Protein AF-A0A8S1NX49-F1 (afdb_monomer_lite)

pLDDT: mean 76.73, std 17.91, range [25.3, 92.69]

Foldseek 3Di:
DDDDDDDPDADDDPNDGDPDHPDDDDPDPDCVRVVLLQVVQVVQVHNVSPPADDVQVVVCVVPVDHDDDQDPPDPCNVVVVVVVVVVVDFDKDAAADDDVCLVVLVHDHRFIKGFDDWDWDDDPPAHIWIWTDIGGSDPDPDDDTDDTPRPPDDDDD

Structure (mmCIF, N/CA/C/O backbone):
data_AF-A0A8S1NX49-F1
#
_entry.id   AF-A0A8S1NX49-F1
#
loop_
_atom_site.group_PDB
_atom_site.id
_atom_site.type_symbol
_atom_site.label_atom_id
_atom_site.label_alt_id
_atom_site.label_comp_id
_atom_site.label_asym_id
_atom_site.label_entity_id
_atom_site.label_seq_id
_atom_site.pdbx_PDB_ins_code
_atom_site.Cartn_x
_atom_site.Cartn_y
_atom_site.Cartn_z
_atom_site.occupancy
_atom_site.B_iso_or_equiv
_atom_site.auth_seq_id
_atom_site.auth_comp_id
_atom_site.auth_asym_id
_atom_site.auth_atom_id
_atom_site.pdbx_PDB_model_num
ATOM 1 N N . MET A 1 1 ? -10.066 3.669 -21.664 1.00 47.31 1 MET A N 1
ATOM 2 C CA . MET A 1 1 ? -9.039 2.713 -21.195 1.00 47.31 1 MET A CA 1
ATOM 3 C C . MET A 1 1 ? -7.932 2.677 -22.242 1.00 47.31 1 MET A C 1
ATOM 5 O O . MET A 1 1 ? -8.257 2.500 -23.410 1.00 47.31 1 MET A O 1
ATOM 9 N N . LYS A 1 2 ? -6.674 2.962 -21.882 1.00 59.50 2 LYS A N 1
ATOM 10 C CA . LYS A 1 2 ? -5.535 2.839 -22.810 1.00 59.50 2 LYS A CA 1
ATOM 11 C C . LYS A 1 2 ? -4.983 1.416 -22.705 1.00 59.50 2 LYS A C 1
ATOM 13 O O . LYS A 1 2 ? -4.790 0.938 -21.594 1.00 59.50 2 LYS A O 1
ATOM 18 N N . ASN A 1 3 ? -4.731 0.765 -23.838 1.00 62.28 3 ASN A N 1
ATOM 19 C CA . ASN A 1 3 ? -4.137 -0.571 -23.877 1.00 62.28 3 ASN A CA 1
ATOM 20 C C . ASN A 1 3 ? -2.621 -0.447 -24.063 1.00 62.28 3 ASN A C 1
ATOM 22 O O . ASN A 1 3 ? -2.170 0.241 -24.979 1.00 62.28 3 ASN A O 1
ATOM 26 N N . TYR A 1 4 ? -1.842 -1.120 -23.216 1.00 61.94 4 TYR A N 1
ATOM 27 C CA . TYR A 1 4 ? -0.383 -1.143 -23.299 1.00 61.94 4 TYR A CA 1
ATOM 28 C C . TYR A 1 4 ? 0.092 -2.546 -23.667 1.00 61.94 4 TYR A C 1
ATOM 30 O O . TYR A 1 4 ? -0.246 -3.516 -22.997 1.00 61.94 4 TYR A O 1
ATOM 38 N N . VAL A 1 5 ? 0.903 -2.646 -24.722 1.00 68.25 5 VAL A N 1
ATOM 39 C CA . VAL A 1 5 ? 1.603 -3.886 -25.078 1.00 68.25 5 VAL A CA 1
ATOM 40 C C . VAL A 1 5 ? 2.969 -3.885 -24.394 1.00 68.25 5 VAL A C 1
ATOM 42 O O . VAL A 1 5 ? 3.731 -2.909 -24.489 1.00 68.25 5 VAL A O 1
ATOM 45 N N . LEU A 1 6 ? 3.266 -4.969 -23.682 1.00 60.22 6 LEU A N 1
ATOM 46 C CA . LEU A 1 6 ? 4.554 -5.235 -23.052 1.00 60.22 6 LEU A CA 1
ATOM 47 C C . LEU A 1 6 ? 5.211 -6.427 -23.745 1.00 60.22 6 LEU A C 1
ATOM 49 O O . LEU A 1 6 ? 4.538 -7.370 -24.140 1.00 60.22 6 LEU A O 1
ATOM 53 N N . LEU A 1 7 ? 6.530 -6.352 -23.906 1.00 58.19 7 LEU A N 1
ATOM 54 C CA . LEU A 1 7 ? 7.352 -7.481 -24.327 1.00 58.19 7 LEU A CA 1
ATOM 55 C C . LEU A 1 7 ? 7.956 -8.119 -23.075 1.00 58.19 7 LEU A C 1
ATOM 57 O O . LEU A 1 7 ? 8.471 -7.394 -22.217 1.00 58.19 7 LEU A O 1
ATOM 61 N N . ASP A 1 8 ? 7.971 -9.447 -22.998 1.00 62.72 8 ASP A N 1
ATOM 62 C CA . ASP A 1 8 ? 8.391 -10.222 -21.816 1.00 62.72 8 ASP A CA 1
ATOM 63 C C . ASP A 1 8 ? 9.917 -10.313 -21.643 1.00 62.72 8 ASP A C 1
ATOM 65 O O . ASP A 1 8 ? 10.435 -11.252 -21.046 1.00 62.72 8 ASP A O 1
ATOM 69 N N . TYR A 1 9 ? 10.668 -9.330 -22.155 1.00 58.56 9 TYR A N 1
ATOM 70 C CA . TYR A 1 9 ? 12.118 -9.296 -21.982 1.00 58.56 9 TYR A CA 1
ATOM 71 C C . TYR A 1 9 ? 12.493 -9.399 -20.499 1.00 58.56 9 TYR A C 1
ATOM 73 O O . TYR A 1 9 ? 12.080 -8.559 -19.686 1.00 58.56 9 TYR A O 1
ATOM 81 N N . VAL A 1 10 ? 13.277 -10.440 -20.212 1.00 59.72 10 VAL A N 1
ATOM 82 C CA . VAL A 1 10 ? 13.897 -10.772 -18.928 1.00 59.72 10 VAL A CA 1
ATOM 83 C C . VAL A 1 10 ? 14.827 -9.632 -18.513 1.00 59.72 10 VAL A C 1
ATOM 85 O O . VAL A 1 10 ? 15.567 -9.086 -19.334 1.00 59.72 10 VAL A O 1
ATOM 88 N N . GLN A 1 11 ? 14.758 -9.243 -17.241 1.00 67.06 11 GLN A N 1
ATOM 89 C CA . GLN A 1 11 ? 15.558 -8.152 -16.685 1.00 67.06 11 GLN A CA 1
ATOM 90 C C . GLN A 1 11 ? 17.052 -8.527 -16.708 1.00 67.06 11 GLN A C 1
ATOM 92 O O . GLN A 1 11 ? 17.424 -9.653 -16.374 1.00 67.06 11 GLN A O 1
ATOM 97 N N . MET A 1 12 ? 17.914 -7.584 -17.103 1.00 58.09 12 MET A N 1
ATOM 98 C CA . MET A 1 12 ? 19.370 -7.753 -17.077 1.00 58.09 12 MET A CA 1
ATOM 99 C C . MET A 1 12 ? 19.985 -6.906 -15.967 1.00 58.09 12 MET A C 1
ATOM 101 O O . MET A 1 12 ? 19.698 -5.716 -15.862 1.00 58.09 12 MET A O 1
ATOM 105 N N . VAL A 1 13 ? 20.878 -7.503 -15.178 1.00 65.56 13 VAL A N 1
ATOM 106 C CA . VAL A 1 13 ? 21.679 -6.800 -14.162 1.00 65.56 13 VAL A CA 1
ATOM 107 C C . VAL A 1 13 ? 23.139 -6.935 -14.551 1.00 65.56 13 VAL A C 1
ATOM 109 O O . VAL A 1 13 ? 23.622 -8.048 -14.760 1.00 65.56 13 VAL A O 1
ATOM 112 N N . ASN A 1 14 ? 23.845 -5.808 -14.687 1.00 69.88 14 ASN A N 1
ATOM 113 C CA . ASN A 1 14 ? 25.255 -5.769 -15.097 1.00 69.88 14 ASN A CA 1
ATOM 114 C C . ASN A 1 14 ? 25.542 -6.580 -16.380 1.00 69.88 14 ASN A C 1
ATOM 116 O O . ASN A 1 14 ? 26.537 -7.297 -16.467 1.00 69.88 14 ASN A O 1
ATOM 120 N N . GLY A 1 15 ? 24.632 -6.508 -17.360 1.00 67.12 15 GLY A N 1
ATOM 121 C CA . GLY A 1 15 ? 24.757 -7.213 -18.641 1.00 67.12 15 GLY A CA 1
ATOM 122 C C . GLY A 1 15 ? 24.540 -8.730 -18.576 1.00 67.12 15 GLY A C 1
ATOM 123 O O . GLY A 1 15 ? 24.844 -9.420 -19.545 1.00 67.12 15 GLY A O 1
ATOM 124 N N . LYS A 1 16 ? 24.029 -9.264 -17.458 1.00 66.69 16 LYS A N 1
ATOM 125 C CA . LYS A 1 16 ? 23.715 -10.689 -17.292 1.00 66.69 16 LYS A CA 1
ATOM 126 C C . LYS A 1 16 ? 22.217 -10.903 -17.122 1.00 66.69 16 LYS A C 1
ATOM 128 O O . LYS A 1 16 ? 21.582 -10.216 -16.315 1.00 66.69 16 LYS A O 1
ATOM 133 N N . PHE A 1 17 ? 21.686 -11.895 -17.835 1.00 66.75 17 PHE A N 1
ATOM 134 C CA . PHE A 1 17 ? 20.348 -12.422 -17.583 1.00 66.75 17 PHE A CA 1
ATOM 135 C C . PHE A 1 17 ? 20.246 -12.921 -16.146 1.00 66.75 17 PHE A C 1
ATOM 137 O O . PHE A 1 17 ? 21.194 -13.501 -15.615 1.00 66.75 17 PHE A O 1
ATOM 144 N N . GLN A 1 18 ? 19.106 -12.646 -15.526 1.00 71.38 18 GLN A N 1
ATOM 145 C CA . GLN A 1 18 ? 18.800 -13.122 -14.189 1.00 71.38 18 GLN A CA 1
ATOM 146 C C . GLN A 1 18 ? 17.785 -14.254 -14.283 1.00 71.38 18 GLN A C 1
ATOM 148 O O . GLN A 1 18 ? 16.768 -14.117 -14.961 1.00 71.38 18 GLN A O 1
ATOM 153 N N . ASP A 1 19 ? 18.050 -15.344 -13.565 1.00 70.44 19 ASP A N 1
ATOM 154 C CA . ASP A 1 19 ? 17.117 -16.471 -13.455 1.00 70.44 19 ASP A CA 1
ATOM 155 C C . ASP A 1 19 ? 15.884 -16.110 -12.606 1.00 70.44 19 ASP A C 1
ATOM 157 O O . ASP A 1 19 ? 14.853 -16.772 -12.684 1.00 70.44 19 ASP A O 1
ATOM 161 N N . ASN A 1 20 ? 15.979 -15.039 -11.808 1.00 74.56 20 ASN A N 1
ATOM 162 C CA . ASN A 1 20 ? 14.903 -14.516 -10.973 1.00 74.56 20 ASN A CA 1
ATOM 163 C C . ASN A 1 20 ? 14.620 -13.039 -11.296 1.00 74.56 20 ASN A C 1
ATOM 165 O O . ASN A 1 20 ? 15.554 -12.306 -11.635 1.00 74.56 20 ASN A O 1
ATOM 169 N N . PRO A 1 21 ? 13.366 -12.569 -11.140 1.00 79.44 21 PRO A N 1
ATOM 170 C CA . PRO A 1 21 ? 13.055 -11.145 -11.215 1.00 79.44 21 PRO A CA 1
ATOM 171 C C . PRO A 1 21 ? 13.892 -10.342 -10.211 1.00 79.44 21 PRO A C 1
ATOM 173 O O . PRO A 1 21 ? 14.071 -10.761 -9.068 1.00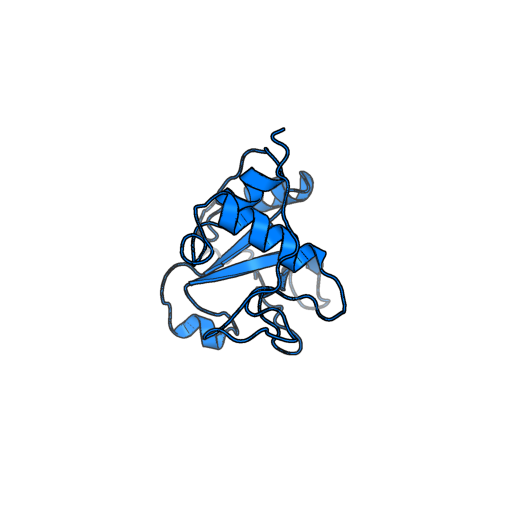 79.44 21 PRO A O 1
ATOM 176 N N . VAL A 1 22 ? 14.395 -9.188 -10.647 1.00 82.88 22 VAL A N 1
ATOM 177 C CA . VAL A 1 22 ? 15.246 -8.293 -9.845 1.00 82.88 22 VAL A CA 1
ATOM 178 C C . VAL A 1 22 ? 14.403 -7.412 -8.925 1.00 82.88 22 VAL A C 1
ATOM 180 O O . VAL A 1 22 ? 14.843 -7.056 -7.835 1.00 82.88 22 VAL A O 1
ATOM 183 N N . PHE A 1 23 ? 13.196 -7.067 -9.376 1.00 85.88 23 PHE A N 1
ATOM 184 C CA . PHE A 1 23 ? 12.233 -6.232 -8.661 1.00 85.88 23 PHE A CA 1
ATOM 185 C C . PHE A 1 23 ? 11.122 -7.087 -8.027 1.00 85.88 23 PHE A C 1
ATOM 187 O O . PHE A 1 23 ? 11.409 -8.104 -7.391 1.00 85.88 23 PHE A O 1
ATOM 194 N N . SER A 1 24 ? 9.853 -6.692 -8.167 1.00 85.06 24 SER A N 1
ATOM 195 C CA . SER A 1 24 ? 8.733 -7.431 -7.595 1.00 85.06 24 SER A CA 1
ATOM 196 C C . SER A 1 24 ? 8.683 -8.862 -8.129 1.00 85.06 24 SER A C 1
ATOM 198 O O . SER A 1 24 ? 8.847 -9.115 -9.321 1.00 85.06 24 SER A O 1
ATOM 200 N N . LYS A 1 25 ? 8.409 -9.813 -7.235 1.00 83.38 25 LYS A N 1
ATOM 201 C CA . LYS A 1 25 ? 8.238 -11.236 -7.547 1.00 83.38 25 LYS A CA 1
ATOM 202 C C . LYS A 1 25 ? 7.068 -11.800 -6.752 1.00 83.38 25 LYS A C 1
ATOM 204 O O . LYS A 1 25 ? 6.745 -11.299 -5.674 1.00 83.38 25 LYS A O 1
ATOM 209 N N . ASN A 1 26 ? 6.454 -12.858 -7.269 1.00 81.56 26 ASN A N 1
ATOM 210 C CA . ASN A 1 26 ? 5.550 -13.670 -6.466 1.00 81.56 26 ASN A CA 1
ATOM 211 C C . ASN A 1 26 ? 6.323 -14.805 -5.766 1.00 81.56 26 ASN A C 1
ATOM 213 O O . ASN A 1 26 ? 7.451 -15.122 -6.137 1.00 81.56 26 ASN A O 1
ATOM 217 N N . ALA A 1 27 ? 5.697 -15.442 -4.775 1.00 79.81 27 ALA A N 1
ATOM 218 C CA . ALA A 1 27 ? 6.231 -16.618 -4.090 1.00 79.81 27 ALA A CA 1
ATOM 219 C C . ALA A 1 27 ? 6.308 -17.870 -4.993 1.00 79.81 27 ALA A C 1
ATOM 221 O O . ALA A 1 27 ? 6.977 -18.839 -4.645 1.00 79.81 27 ALA A O 1
ATOM 222 N N . GLY A 1 28 ? 5.612 -17.868 -6.135 1.00 78.50 28 GLY A N 1
ATOM 223 C CA . GLY A 1 28 ? 5.598 -18.956 -7.114 1.00 78.50 28 GLY A CA 1
ATOM 224 C C . GLY A 1 28 ? 5.990 -18.504 -8.522 1.00 78.50 28 GLY A C 1
ATOM 225 O O . GLY A 1 28 ? 6.383 -17.359 -8.741 1.00 78.50 28 GLY A O 1
ATOM 226 N N . LEU A 1 29 ? 5.834 -19.409 -9.493 1.00 79.50 29 LEU A N 1
ATOM 227 C CA . LEU A 1 29 ? 6.134 -19.180 -10.914 1.00 79.50 29 LEU A CA 1
ATOM 228 C C . LEU A 1 29 ? 5.018 -18.391 -11.620 1.00 79.50 29 LEU A C 1
ATOM 230 O O . LEU A 1 29 ? 4.454 -18.830 -12.619 1.00 79.50 29 LEU A O 1
ATOM 234 N N . GLU A 1 30 ? 4.679 -17.223 -11.080 1.00 82.81 30 GLU A N 1
ATOM 235 C CA . GLU A 1 30 ? 3.665 -16.331 -11.636 1.00 82.81 30 GLU A CA 1
ATOM 236 C C . GLU A 1 30 ? 4.298 -15.017 -12.102 1.00 82.81 30 GLU A C 1
ATOM 238 O O . GLU A 1 30 ? 4.931 -14.304 -11.325 1.00 82.81 30 GLU A O 1
ATOM 243 N N . LEU A 1 31 ? 4.090 -14.671 -13.375 1.00 84.44 31 LEU A N 1
ATOM 244 C CA . LEU A 1 31 ? 4.706 -13.492 -13.997 1.00 84.44 31 LEU A CA 1
ATOM 245 C C . LEU A 1 31 ? 3.867 -12.215 -13.877 1.00 84.44 31 LEU A C 1
ATOM 247 O O . LEU A 1 31 ? 4.380 -11.126 -14.124 1.00 84.44 31 LEU A O 1
ATOM 251 N N . TRP A 1 32 ? 2.589 -12.311 -13.503 1.00 86.12 32 TRP A N 1
ATOM 252 C CA . TRP A 1 32 ? 1.669 -11.171 -13.570 1.00 86.12 32 TRP A CA 1
ATOM 253 C C . TRP A 1 32 ? 2.114 -9.993 -12.690 1.00 86.12 32 TRP A C 1
ATOM 255 O O . TRP A 1 32 ? 1.984 -8.849 -13.115 1.00 86.12 32 TRP A O 1
ATOM 265 N N . VAL A 1 33 ? 2.707 -10.251 -11.517 1.00 87.81 33 VAL A N 1
ATOM 266 C CA . VAL A 1 33 ? 3.236 -9.195 -10.632 1.00 87.81 33 VAL A CA 1
ATOM 267 C C . VAL A 1 33 ? 4.373 -8.433 -11.318 1.00 87.81 33 VAL A C 1
ATOM 269 O O . VAL A 1 33 ? 4.371 -7.205 -11.342 1.00 87.81 33 VAL A O 1
ATOM 272 N N . VAL A 1 34 ? 5.307 -9.169 -11.929 1.00 87.88 34 VAL A N 1
ATOM 273 C CA . VAL A 1 34 ? 6.457 -8.610 -12.657 1.00 87.88 34 VAL A CA 1
ATOM 274 C C . VAL A 1 34 ? 5.976 -7.763 -13.835 1.00 87.88 34 VAL A C 1
ATOM 276 O O . VAL A 1 34 ? 6.478 -6.665 -14.075 1.00 87.88 34 VAL A O 1
ATOM 279 N N . LEU A 1 35 ? 4.981 -8.264 -14.573 1.00 88.56 35 LEU A N 1
ATOM 280 C CA . LEU A 1 35 ? 4.414 -7.579 -15.731 1.00 88.56 35 LEU A CA 1
ATOM 281 C C . LEU A 1 35 ? 3.645 -6.313 -15.335 1.00 88.56 35 LEU A C 1
ATOM 283 O O . LEU A 1 35 ? 3.768 -5.302 -16.025 1.00 88.56 35 LEU A O 1
ATOM 287 N N . LEU A 1 36 ? 2.903 -6.330 -14.223 1.00 89.31 36 LEU A N 1
ATOM 288 C CA . LEU A 1 36 ? 2.215 -5.143 -13.707 1.00 89.31 36 LEU A CA 1
ATOM 289 C C . LEU A 1 36 ? 3.200 -4.059 -13.266 1.00 89.31 36 LEU A C 1
ATOM 291 O O . LEU A 1 36 ? 3.040 -2.901 -13.646 1.00 89.31 36 LEU A O 1
ATOM 295 N N . GLU A 1 37 ? 4.245 -4.420 -12.523 1.00 89.50 37 GLU A N 1
ATOM 296 C CA . GLU A 1 37 ? 5.281 -3.462 -12.126 1.00 89.50 37 GLU A CA 1
ATOM 297 C C . GLU A 1 37 ? 6.017 -2.896 -13.351 1.00 89.50 37 GLU A C 1
ATOM 299 O O . GLU A 1 37 ? 6.256 -1.693 -13.434 1.00 89.50 37 GLU A O 1
ATOM 304 N N . LYS A 1 38 ? 6.291 -3.728 -14.365 1.00 88.38 38 LYS A N 1
ATOM 305 C CA . LYS A 1 38 ? 6.862 -3.274 -15.642 1.00 88.38 38 LYS A CA 1
ATOM 306 C C . LYS A 1 38 ? 5.939 -2.305 -16.382 1.00 88.38 38 LYS A C 1
ATOM 308 O O . LYS A 1 38 ? 6.419 -1.345 -16.986 1.00 88.38 38 LYS A O 1
ATOM 313 N N . ALA A 1 39 ? 4.626 -2.542 -16.352 1.00 89.94 39 ALA A N 1
ATOM 314 C CA . ALA A 1 39 ? 3.641 -1.613 -16.899 1.00 89.94 39 ALA A CA 1
ATOM 315 C C . ALA A 1 39 ? 3.710 -0.264 -16.175 1.00 89.94 39 ALA A C 1
ATOM 317 O O . ALA A 1 39 ? 3.749 0.777 -16.830 1.00 89.94 39 ALA A O 1
ATOM 318 N N . GLN A 1 40 ? 3.784 -0.296 -14.841 1.00 90.19 40 GLN A N 1
ATOM 319 C CA . GLN A 1 40 ? 3.892 0.898 -14.010 1.00 90.19 40 GLN A CA 1
ATOM 320 C C . GLN A 1 40 ? 5.177 1.675 -14.314 1.00 90.19 40 GLN A C 1
ATOM 322 O O . GLN A 1 40 ? 5.095 2.869 -14.584 1.00 90.19 40 GLN A O 1
ATOM 327 N N . ALA A 1 41 ? 6.331 1.007 -14.371 1.00 90.81 41 ALA A N 1
ATOM 328 C CA . ALA A 1 41 ? 7.599 1.617 -14.774 1.00 90.81 41 ALA A CA 1
ATOM 329 C C . ALA A 1 41 ? 7.496 2.262 -16.164 1.0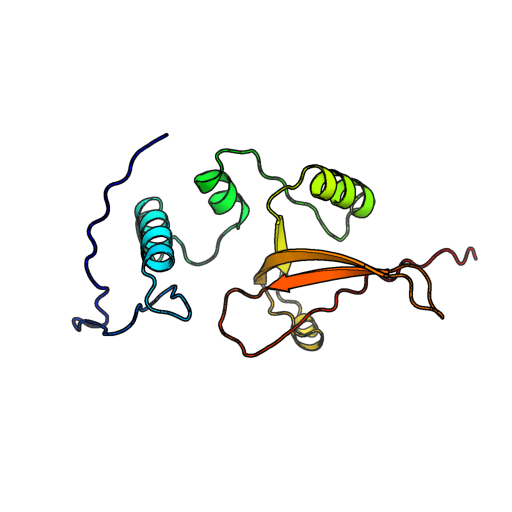0 90.81 41 ALA A C 1
ATOM 331 O O . ALA A 1 41 ? 7.825 3.425 -16.345 1.00 90.81 41 ALA A O 1
ATOM 332 N N . LYS A 1 42 ? 6.938 1.550 -17.151 1.00 90.62 42 LYS A N 1
ATOM 333 C CA . LYS A 1 42 ? 6.770 2.077 -18.515 1.00 90.62 42 LYS A CA 1
ATOM 334 C C . LYS A 1 42 ? 5.864 3.313 -18.579 1.00 90.62 42 LYS A C 1
ATOM 336 O O . LYS A 1 42 ? 6.089 4.185 -19.415 1.00 90.62 42 LYS A O 1
ATOM 341 N N . MET A 1 43 ? 4.822 3.384 -17.748 1.00 90.12 43 MET A N 1
ATOM 342 C CA . MET A 1 43 ? 3.952 4.566 -17.666 1.00 90.12 43 MET A CA 1
ATOM 343 C C . MET A 1 43 ? 4.641 5.757 -16.993 1.00 90.12 43 MET A C 1
ATOM 345 O O . MET A 1 43 ? 4.278 6.894 -17.283 1.00 90.12 43 MET A O 1
ATOM 349 N N . ASN A 1 44 ? 5.638 5.493 -16.149 1.00 89.62 44 ASN A N 1
ATOM 350 C CA . ASN A 1 44 ? 6.415 6.483 -15.412 1.00 89.62 44 ASN A CA 1
ATOM 351 C C . ASN A 1 44 ? 7.869 6.514 -15.904 1.00 89.62 44 ASN A C 1
ATOM 353 O O . ASN A 1 44 ? 8.767 6.610 -15.094 1.00 89.62 44 ASN A O 1
ATOM 357 N N . ILE A 1 45 ? 8.102 6.435 -17.221 1.00 89.50 45 ILE A N 1
ATOM 358 C CA . ILE A 1 45 ? 9.433 6.459 -17.863 1.00 89.50 45 ILE A CA 1
ATOM 359 C C . ILE A 1 45 ? 10.224 5.157 -17.660 1.00 89.50 45 ILE A C 1
ATOM 361 O O . ILE A 1 45 ? 10.418 4.424 -18.636 1.00 89.50 45 ILE A O 1
ATOM 365 N N . ASP A 1 46 ? 10.663 4.845 -16.440 1.00 89.19 46 ASP A N 1
ATOM 366 C CA . ASP A 1 46 ? 11.413 3.626 -16.133 1.00 89.19 46 ASP A CA 1
ATOM 367 C C . ASP A 1 46 ? 11.249 3.137 -14.675 1.00 89.19 46 ASP A C 1
ATOM 369 O O . ASP A 1 46 ? 10.382 3.583 -13.926 1.00 89.19 46 ASP A O 1
ATOM 373 N N . TYR A 1 47 ? 12.039 2.129 -14.283 1.00 89.56 47 TYR A N 1
ATOM 374 C CA . TYR A 1 47 ? 11.989 1.543 -12.938 1.00 89.56 47 TYR A CA 1
ATOM 375 C C . TYR A 1 47 ? 12.524 2.472 -11.836 1.00 89.56 47 TYR A C 1
ATOM 377 O O . TYR A 1 47 ? 12.185 2.278 -10.672 1.00 89.56 47 TYR A O 1
ATOM 385 N N . THR A 1 48 ? 13.369 3.449 -12.168 1.00 91.00 48 THR A N 1
ATOM 386 C CA . THR A 1 48 ? 13.933 4.404 -11.202 1.00 91.00 48 THR A CA 1
ATOM 387 C C . THR A 1 48 ? 12.919 5.470 -10.799 1.00 91.00 48 THR A C 1
ATOM 389 O O . THR A 1 48 ? 12.892 5.879 -9.641 1.00 91.00 48 THR A O 1
ATOM 392 N N . ASP A 1 49 ? 12.018 5.825 -11.710 1.00 90.38 49 ASP A N 1
ATOM 393 C CA . ASP A 1 49 ? 10.961 6.817 -11.493 1.00 90.38 49 ASP A CA 1
ATOM 394 C C . ASP A 1 49 ? 9.736 6.267 -10.736 1.00 90.38 49 ASP A C 1
ATOM 396 O O . ASP A 1 49 ? 8.863 7.028 -10.323 1.00 90.38 49 ASP A O 1
ATOM 400 N N . ILE A 1 50 ? 9.678 4.953 -10.488 1.00 90.31 50 ILE A N 1
ATOM 401 C CA . ILE A 1 50 ? 8.684 4.331 -9.590 1.00 90.31 50 ILE A CA 1
ATOM 402 C C . ILE A 1 50 ? 9.256 4.012 -8.200 1.00 90.31 50 ILE A C 1
ATOM 404 O O . ILE A 1 50 ? 8.627 3.303 -7.411 1.00 90.31 50 ILE A O 1
ATOM 408 N N . VAL A 1 51 ? 10.459 4.508 -7.889 1.00 89.00 51 VAL A N 1
ATOM 409 C CA . VAL A 1 51 ? 11.064 4.366 -6.560 1.00 89.00 51 VAL A CA 1
ATOM 410 C C . VAL A 1 51 ? 10.453 5.388 -5.605 1.00 89.00 51 VAL A C 1
ATOM 412 O O . VAL A 1 51 ? 10.662 6.594 -5.720 1.00 89.00 51 VAL A O 1
ATOM 415 N N . GLY A 1 52 ? 9.741 4.887 -4.596 1.00 82.94 52 GLY A N 1
ATOM 416 C CA . GLY A 1 52 ? 8.961 5.733 -3.695 1.00 82.94 52 GLY A CA 1
ATOM 417 C C . GLY A 1 52 ? 7.668 6.223 -4.352 1.00 82.94 52 GLY A C 1
ATOM 418 O O . GLY A 1 52 ? 7.238 5.696 -5.371 1.00 82.94 52 GLY A O 1
ATOM 419 N N . GLY A 1 53 ? 7.018 7.206 -3.730 1.00 85.69 53 GLY A N 1
ATOM 420 C CA . GLY A 1 53 ? 5.779 7.793 -4.242 1.00 85.69 53 GLY A CA 1
ATOM 421 C C . GLY A 1 53 ? 4.558 7.531 -3.368 1.00 85.69 53 GLY A C 1
ATOM 422 O O . GLY A 1 53 ? 4.659 7.047 -2.236 1.00 85.69 53 GLY A O 1
ATOM 423 N N . ASP A 1 54 ? 3.396 7.916 -3.892 1.00 86.88 54 ASP A N 1
ATOM 424 C CA . ASP A 1 54 ? 2.126 7.851 -3.181 1.00 86.88 54 ASP A CA 1
ATOM 425 C C . ASP A 1 54 ? 1.265 6.685 -3.701 1.00 86.88 54 ASP A C 1
ATOM 427 O O . ASP A 1 54 ? 0.867 6.693 -4.870 1.00 86.88 54 ASP A O 1
ATOM 431 N N . PRO A 1 55 ? 0.909 5.695 -2.856 1.00 89.56 55 PRO A N 1
ATOM 432 C CA . PRO A 1 55 ? 0.070 4.569 -3.266 1.00 89.56 55 PRO A CA 1
ATOM 433 C C . PRO A 1 55 ? -1.248 4.975 -3.938 1.00 89.56 55 PRO A C 1
ATOM 435 O O . PRO A 1 55 ? -1.778 4.218 -4.751 1.00 89.56 55 PRO A O 1
ATOM 438 N N . ARG A 1 56 ? -1.777 6.170 -3.644 1.00 90.19 56 ARG A N 1
ATOM 439 C CA . ARG A 1 56 ? -2.992 6.698 -4.277 1.00 90.19 56 ARG A CA 1
ATOM 440 C C . ARG A 1 56 ? -2.839 6.871 -5.782 1.00 90.19 56 ARG A C 1
ATOM 442 O O . ARG A 1 56 ? -3.792 6.622 -6.511 1.00 90.19 56 ARG A O 1
ATOM 449 N N . GLU A 1 57 ? -1.664 7.271 -6.257 1.00 89.94 57 GLU A N 1
ATOM 450 C CA . GLU A 1 57 ? -1.408 7.448 -7.690 1.00 89.94 57 GLU A CA 1
ATOM 451 C C . GLU A 1 57 ? -1.507 6.109 -8.420 1.00 89.94 57 GLU A C 1
ATOM 453 O O . GLU A 1 57 ? -2.163 6.004 -9.459 1.00 89.94 57 GLU A O 1
ATOM 458 N N . VAL A 1 58 ? -0.946 5.061 -7.813 1.00 90.06 58 VAL A N 1
ATOM 459 C CA . VAL A 1 58 ? -1.017 3.696 -8.335 1.00 90.06 58 VAL A CA 1
ATOM 460 C C . VAL A 1 58 ? -2.450 3.173 -8.279 1.00 90.06 58 VAL A C 1
ATOM 462 O O . VAL A 1 58 ? -2.953 2.723 -9.306 1.00 90.06 58 VAL A O 1
ATOM 465 N N . ILE A 1 59 ? -3.142 3.289 -7.137 1.00 91.25 59 ILE A N 1
ATOM 466 C CA . ILE A 1 59 ? -4.543 2.853 -6.996 1.00 91.25 59 ILE A CA 1
ATOM 467 C C . ILE A 1 59 ? -5.415 3.539 -8.049 1.00 91.25 59 ILE A C 1
ATOM 469 O O . ILE A 1 59 ? -6.117 2.858 -8.789 1.00 91.25 59 ILE A O 1
ATOM 473 N N . LYS A 1 60 ? -5.307 4.863 -8.191 1.00 90.69 60 LYS A N 1
ATOM 474 C CA . LYS A 1 60 ? -6.040 5.623 -9.206 1.00 90.69 60 LYS A CA 1
ATOM 475 C C . LYS A 1 60 ? -5.721 5.151 -10.625 1.00 90.69 60 LYS A C 1
ATOM 477 O O . LYS A 1 60 ? -6.618 5.098 -11.459 1.00 90.69 60 LYS A O 1
ATOM 482 N N . SER A 1 61 ? -4.464 4.809 -10.917 1.00 89.00 61 SER A N 1
ATOM 483 C CA . SER A 1 61 ? -4.063 4.340 -12.250 1.00 89.00 61 SER A CA 1
ATOM 484 C C . SER A 1 61 ? -4.662 2.977 -12.619 1.00 89.00 61 SER A C 1
ATOM 486 O O . SER A 1 61 ? -4.991 2.763 -13.785 1.00 89.00 61 SER A O 1
ATOM 488 N N . ILE A 1 62 ? -4.851 2.084 -11.638 1.00 87.69 62 ILE A N 1
ATOM 489 C CA . ILE A 1 62 ? -5.372 0.727 -11.864 1.00 87.69 62 ILE A CA 1
ATOM 490 C C . ILE A 1 62 ? -6.895 0.629 -11.712 1.00 87.69 62 ILE A C 1
ATOM 492 O O . ILE A 1 62 ? -7.502 -0.227 -12.349 1.00 87.69 62 ILE A O 1
ATOM 496 N N . THR A 1 63 ? -7.523 1.481 -10.893 1.00 89.56 63 THR A N 1
ATOM 497 C CA . THR A 1 63 ? -8.984 1.483 -10.701 1.00 89.56 63 THR A CA 1
ATOM 498 C C . THR A 1 63 ? -9.694 2.519 -11.567 1.00 89.56 63 THR A C 1
ATOM 500 O O . THR A 1 63 ? -10.842 2.311 -11.940 1.00 89.56 63 THR A O 1
ATOM 503 N N . GLY A 1 64 ? -9.037 3.637 -11.890 1.00 90.50 64 GLY A N 1
ATOM 504 C CA . GLY A 1 64 ? -9.669 4.811 -12.502 1.00 90.50 64 GLY A CA 1
ATOM 505 C C . GLY A 1 64 ? -10.528 5.639 -11.537 1.00 90.50 64 GLY A C 1
ATOM 506 O O . GLY A 1 64 ? -11.038 6.686 -11.932 1.00 90.50 64 GLY A O 1
ATOM 507 N N . GLU A 1 65 ? -10.661 5.203 -10.285 1.00 91.06 65 GLU A N 1
ATOM 508 C CA . GLU A 1 65 ? -11.537 5.798 -9.275 1.00 91.06 65 GLU A CA 1
ATOM 509 C C . GLU A 1 65 ? -10.832 6.914 -8.480 1.00 91.06 65 GLU A C 1
ATOM 511 O O . GLU A 1 65 ? -9.595 6.954 -8.405 1.00 91.06 65 GLU A O 1
ATOM 516 N N . PRO A 1 66 ? -11.586 7.846 -7.867 1.00 91.75 66 PRO A N 1
ATOM 517 C CA . PRO A 1 66 ? -11.019 8.839 -6.964 1.00 91.75 66 PRO A CA 1
ATOM 518 C C . PRO A 1 66 ? -10.358 8.193 -5.738 1.00 91.75 66 PRO A C 1
ATOM 520 O O . PRO A 1 66 ? -10.758 7.139 -5.250 1.00 91.75 66 PRO A O 1
ATOM 523 N N . THR A 1 67 ? -9.334 8.868 -5.221 1.00 92.69 67 THR A N 1
ATOM 524 C CA . THR A 1 67 ? -8.538 8.417 -4.074 1.00 92.69 67 THR A CA 1
ATOM 525 C C . THR A 1 67 ? -8.412 9.531 -3.046 1.00 92.69 67 THR A C 1
ATOM 527 O O . THR A 1 67 ? -8.149 10.679 -3.415 1.00 92.69 67 THR A O 1
ATOM 530 N N . TRP A 1 68 ? -8.496 9.189 -1.761 1.00 90.62 68 TRP A N 1
ATOM 531 C CA . TRP A 1 68 ? -8.427 10.136 -0.644 1.00 90.62 68 TRP A CA 1
ATOM 532 C C . TRP A 1 68 ? -7.342 9.733 0.361 1.00 90.62 68 TRP A C 1
ATOM 534 O O . TRP A 1 68 ? -6.932 8.575 0.405 1.00 90.62 68 TRP A O 1
ATOM 544 N N . ILE A 1 69 ? -6.863 10.691 1.162 1.00 90.00 69 ILE A N 1
ATOM 545 C CA . ILE A 1 69 ? -6.046 10.402 2.351 1.00 90.00 69 ILE A CA 1
ATOM 546 C C . ILE A 1 69 ? -6.940 10.509 3.571 1.00 90.00 69 ILE A C 1
ATOM 548 O O . ILE A 1 69 ? -7.645 11.502 3.742 1.00 90.00 69 ILE A O 1
ATOM 552 N N . LEU A 1 70 ? -6.818 9.523 4.450 1.00 90.00 70 LEU A N 1
ATOM 553 C CA . LEU A 1 70 ? -7.376 9.564 5.785 1.00 90.00 70 LEU A CA 1
ATOM 554 C C . LEU A 1 70 ? -6.233 9.637 6.806 1.00 90.00 70 LEU A C 1
ATOM 556 O O . LEU A 1 70 ? -5.415 8.723 6.904 1.00 90.00 70 LEU A O 1
ATOM 560 N N . PHE A 1 71 ? -6.162 10.730 7.564 1.00 88.00 71 PHE A N 1
ATOM 561 C CA . PHE A 1 71 ? -5.141 10.895 8.598 1.00 88.00 71 PHE A CA 1
ATOM 562 C C . PHE A 1 71 ? -5.603 10.267 9.912 1.00 88.00 71 PHE A C 1
ATOM 564 O O . PHE A 1 71 ? -6.627 10.667 10.461 1.00 88.00 71 PHE A O 1
ATOM 571 N N . THR A 1 72 ? -4.804 9.357 10.473 1.00 86.69 72 THR A N 1
ATOM 572 C CA . THR A 1 72 ? -5.095 8.681 11.755 1.00 86.69 72 THR A CA 1
ATOM 573 C C . THR A 1 72 ? -5.213 9.631 12.948 1.00 86.69 72 THR A C 1
ATOM 575 O O . THR A 1 72 ? -5.835 9.293 13.947 1.00 86.69 72 THR A O 1
ATOM 578 N N . LYS A 1 73 ? -4.650 10.841 12.842 1.00 85.38 73 LYS A N 1
ATOM 579 C CA . LYS A 1 73 ? -4.758 11.901 13.858 1.00 85.38 73 LYS A CA 1
ATOM 580 C C . LYS A 1 73 ? -6.003 12.785 13.706 1.00 85.38 73 LYS A C 1
ATOM 582 O O . LYS A 1 73 ? -6.185 13.693 14.511 1.00 85.38 73 LYS A O 1
ATOM 587 N N . SER A 1 74 ? -6.812 12.579 12.666 1.00 86.31 74 SER A N 1
ATOM 588 C CA . SER A 1 74 ? -8.034 13.355 12.449 1.00 86.31 74 SER A CA 1
ATOM 589 C C . SER A 1 74 ? -9.087 13.019 13.504 1.00 86.31 74 SER A C 1
ATOM 591 O O . SER A 1 74 ? -9.243 11.856 13.877 1.00 86.31 74 SER A O 1
ATOM 593 N N . VAL A 1 75 ? -9.848 14.023 13.942 1.00 88.50 75 VAL A N 1
ATOM 594 C CA . VAL A 1 75 ? -10.970 13.837 14.878 1.00 88.50 75 VAL A CA 1
ATOM 595 C C . VAL A 1 75 ? -12.061 12.942 14.283 1.00 88.50 75 VAL A C 1
ATOM 597 O O . VAL A 1 75 ? -12.609 12.093 14.982 1.00 88.50 75 VAL A O 1
ATOM 600 N N . ASP A 1 76 ? -12.278 13.045 12.972 1.00 90.56 76 ASP A N 1
ATOM 601 C CA . ASP A 1 76 ? -13.309 12.300 12.243 1.00 90.56 76 ASP A CA 1
ATOM 602 C C . ASP A 1 76 ? -12.798 10.963 11.690 1.00 90.56 76 ASP A C 1
ATOM 604 O O . ASP A 1 76 ? -13.510 10.277 10.955 1.00 90.56 76 ASP A O 1
ATOM 608 N N . PHE A 1 77 ? -11.565 10.567 12.046 1.00 88.06 77 PHE A N 1
ATOM 609 C CA . PHE A 1 77 ? -10.903 9.379 11.506 1.00 88.06 77 PHE A CA 1
ATOM 610 C C . PHE A 1 77 ? -11.798 8.142 11.562 1.00 88.06 77 PHE A C 1
ATOM 612 O O . PHE A 1 77 ? -11.970 7.453 10.565 1.00 88.06 77 PHE A O 1
ATOM 619 N N . LYS A 1 78 ? -12.388 7.872 12.730 1.00 86.62 78 LYS A N 1
ATOM 620 C CA . LYS A 1 78 ? -13.179 6.659 12.965 1.00 86.62 78 LYS A CA 1
ATOM 621 C C . LYS A 1 78 ? -14.438 6.610 12.108 1.00 86.62 78 LYS A C 1
ATOM 623 O O . LYS A 1 78 ? -14.758 5.555 11.571 1.00 86.62 78 LYS A O 1
ATOM 628 N N . GLN A 1 79 ? -15.129 7.741 11.992 1.00 90.56 79 GLN A N 1
ATOM 629 C CA . GLN A 1 79 ? -16.347 7.834 11.199 1.00 90.56 79 GLN A CA 1
ATOM 630 C C . GLN A 1 79 ? -16.022 7.621 9.718 1.00 90.56 79 GLN A C 1
ATOM 632 O O . GLN A 1 79 ? -16.558 6.703 9.104 1.00 90.56 79 GLN A O 1
ATOM 637 N N . GLN A 1 80 ? -15.068 8.388 9.184 1.00 90.25 80 GLN A N 1
ATOM 638 C CA . GLN A 1 80 ? -14.648 8.278 7.785 1.00 90.25 80 GLN A CA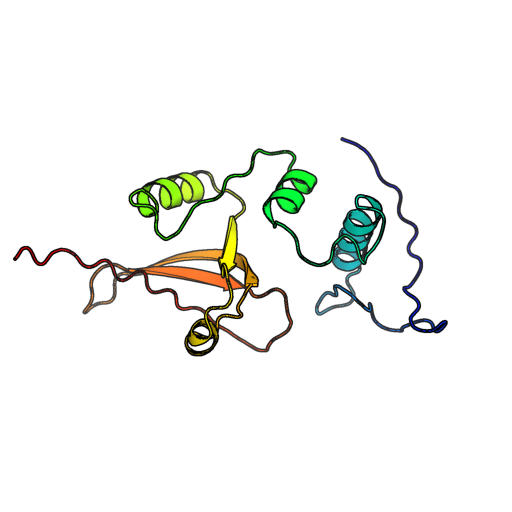 1
ATOM 639 C C . GLN A 1 80 ? -14.095 6.885 7.464 1.00 90.25 80 GLN A C 1
ATOM 641 O O . GLN A 1 80 ? -14.370 6.327 6.406 1.00 90.25 80 GLN A O 1
ATOM 646 N N . PHE A 1 81 ? -13.340 6.289 8.389 1.00 90.94 81 PHE A N 1
ATOM 647 C CA . PHE A 1 81 ? -12.828 4.933 8.228 1.00 90.94 81 PHE A CA 1
ATOM 648 C C . PHE A 1 81 ? -13.962 3.913 8.094 1.00 90.94 81 PHE A C 1
ATOM 650 O O . PHE A 1 81 ? -13.910 3.076 7.196 1.00 90.94 81 PHE A O 1
ATOM 657 N N . SER A 1 82 ? -14.996 4.001 8.937 1.00 90.56 82 SER A N 1
ATOM 658 C CA . SER A 1 82 ? -16.165 3.118 8.855 1.00 90.56 82 SER A CA 1
ATOM 659 C C . SER A 1 82 ? -16.916 3.290 7.536 1.00 90.56 82 SER A C 1
ATOM 661 O O . SER A 1 82 ? -17.214 2.299 6.877 1.00 90.56 82 SER A O 1
ATOM 663 N N . GLU A 1 83 ? -17.156 4.533 7.113 1.00 91.81 83 GLU A N 1
ATOM 664 C CA . GLU A 1 83 ? -17.824 4.835 5.841 1.00 91.81 83 GLU A CA 1
ATOM 665 C C . GLU A 1 83 ? -17.072 4.209 4.656 1.00 91.81 83 GLU A C 1
ATOM 667 O O . GLU A 1 83 ? -17.662 3.519 3.823 1.00 91.81 83 GLU A O 1
ATOM 672 N N . TYR A 1 84 ? -15.745 4.362 4.603 1.00 90.44 84 TYR A N 1
ATOM 673 C CA . TYR A 1 84 ? -14.948 3.779 3.523 1.00 90.44 84 TYR A CA 1
ATOM 674 C C . TYR A 1 84 ? -14.848 2.247 3.589 1.00 90.44 84 TYR A C 1
ATOM 676 O O . TYR A 1 84 ? -14.681 1.603 2.548 1.00 90.44 84 TYR A O 1
ATOM 684 N N . LEU A 1 85 ? -14.939 1.650 4.783 1.00 89.62 85 LEU A N 1
ATOM 685 C CA . LEU A 1 85 ? -15.024 0.195 4.931 1.00 89.62 85 LEU A CA 1
ATOM 686 C C . LEU A 1 85 ? -16.342 -0.338 4.367 1.00 89.62 85 LEU A C 1
ATOM 688 O O . LEU A 1 85 ? -16.325 -1.321 3.624 1.00 89.62 85 LEU A O 1
ATOM 692 N N . ASP A 1 86 ? -17.457 0.336 4.653 1.00 91.50 86 ASP A N 1
ATOM 693 C CA . ASP A 1 86 ? -18.781 -0.031 4.142 1.00 91.50 86 ASP A CA 1
ATOM 694 C C . ASP A 1 86 ? -18.860 0.117 2.616 1.00 91.50 86 ASP A C 1
ATOM 696 O O . ASP A 1 86 ? -19.449 -0.722 1.927 1.00 91.50 86 ASP A O 1
ATOM 700 N N . MET A 1 87 ? -18.175 1.125 2.065 1.00 89.94 87 MET A N 1
ATOM 701 C CA . MET A 1 87 ? -18.004 1.317 0.619 1.00 89.94 87 MET A CA 1
ATOM 702 C C . MET A 1 87 ? -17.089 0.276 -0.046 1.00 89.94 87 MET A C 1
ATOM 704 O O . MET A 1 87 ? -17.013 0.234 -1.274 1.00 89.94 87 MET A O 1
ATOM 708 N N . LYS A 1 88 ? -16.404 -0.576 0.731 1.00 89.75 88 LYS A N 1
ATOM 709 C CA . LYS A 1 88 ? -15.445 -1.586 0.244 1.00 89.75 88 LYS A CA 1
ATOM 710 C C . LYS A 1 88 ? -14.299 -0.981 -0.578 1.00 89.75 88 LYS A C 1
ATOM 712 O O . LYS A 1 88 ? -13.844 -1.578 -1.555 1.00 89.75 88 LYS A O 1
ATOM 717 N N . CYS A 1 89 ? -13.825 0.198 -0.178 1.00 89.12 89 CYS A N 1
ATOM 718 C CA . CYS A 1 89 ? -12.698 0.862 -0.827 1.00 89.12 89 CYS A CA 1
ATOM 719 C C . CYS A 1 89 ? -11.409 0.024 -0.729 1.00 89.12 89 CYS A C 1
ATOM 721 O O . CYS A 1 89 ? -11.143 -0.624 0.285 1.00 89.12 89 CYS A O 1
ATOM 723 N N . VAL A 1 90 ? -10.558 0.096 -1.759 1.00 91.62 90 VAL A N 1
ATOM 724 C CA . VAL A 1 90 ? -9.173 -0.394 -1.670 1.00 91.62 90 VAL A CA 1
ATOM 725 C C . VAL A 1 90 ? -8.395 0.538 -0.745 1.00 91.62 90 VAL A C 1
ATOM 727 O O . VAL A 1 90 ? -8.378 1.749 -0.958 1.00 91.62 90 VAL A O 1
ATOM 730 N N . MET A 1 91 ? -7.751 -0.018 0.282 1.00 91.44 91 MET A N 1
ATOM 731 C CA . MET A 1 91 ? -7.076 0.765 1.316 1.00 91.44 91 MET A CA 1
ATOM 732 C C . MET A 1 91 ? -5.607 0.378 1.474 1.00 91.44 91 MET A C 1
ATOM 734 O O . MET A 1 91 ? -5.240 -0.795 1.578 1.00 91.44 91 MET A O 1
ATOM 738 N N . THR A 1 92 ? -4.772 1.402 1.587 1.00 91.62 92 THR A N 1
ATOM 739 C CA . THR A 1 92 ? -3.368 1.297 1.985 1.00 91.62 92 THR A CA 1
ATOM 740 C C . THR A 1 92 ? -3.132 2.168 3.205 1.00 91.62 92 THR A C 1
ATOM 742 O O . THR A 1 92 ? -3.744 3.226 3.342 1.00 91.62 92 THR A O 1
ATOM 745 N N . SER A 1 93 ? -2.220 1.754 4.073 1.00 90.06 93 SER A N 1
ATOM 746 C CA . SER A 1 93 ? -1.748 2.554 5.200 1.00 90.06 93 SER A CA 1
ATOM 747 C C . SER A 1 93 ? -0.262 2.848 5.038 1.00 90.06 93 SER A C 1
ATOM 749 O O . SER A 1 93 ? 0.434 2.191 4.267 1.00 90.06 93 SER A O 1
ATOM 751 N N . GLY A 1 94 ? 0.245 3.847 5.750 1.00 87.31 94 GLY A N 1
ATOM 752 C CA . GLY A 1 94 ? 1.658 4.181 5.676 1.00 87.31 94 GLY A CA 1
ATOM 753 C C . GLY A 1 94 ? 2.152 4.923 6.900 1.00 87.31 94 GLY A C 1
ATOM 754 O O . GLY A 1 94 ? 1.393 5.615 7.580 1.00 87.31 94 GLY A O 1
ATOM 755 N N . THR A 1 95 ? 3.438 4.772 7.181 1.00 85.81 95 THR A N 1
ATOM 756 C CA . THR A 1 95 ? 4.129 5.542 8.212 1.00 85.81 95 THR A CA 1
ATOM 757 C C . THR A 1 95 ? 4.679 6.826 7.597 1.00 85.81 95 THR A C 1
ATOM 759 O O . THR A 1 95 ? 5.507 6.805 6.688 1.00 85.81 95 THR A O 1
ATOM 762 N N . PHE A 1 96 ? 4.228 7.976 8.100 1.00 77.81 96 PHE A N 1
ATOM 763 C CA . PHE A 1 96 ? 4.766 9.271 7.686 1.00 77.81 96 PHE A CA 1
ATOM 764 C C . PHE A 1 96 ? 5.960 9.674 8.559 1.00 77.81 96 PHE A C 1
ATOM 766 O O . PHE A 1 96 ? 5.916 9.567 9.786 1.00 77.81 96 PHE A O 1
ATOM 773 N N . GLY A 1 97 ? 7.012 10.188 7.916 1.00 76.00 97 GLY A N 1
ATOM 774 C CA . GLY A 1 97 ? 8.219 10.678 8.585 1.00 76.00 97 GLY A CA 1
ATOM 775 C C . GLY A 1 97 ? 9.174 9.574 9.054 1.00 76.00 97 GLY A C 1
ATOM 776 O O . GLY A 1 97 ? 8.941 8.389 8.839 1.00 76.00 97 GLY A O 1
ATOM 777 N N . GLN A 1 98 ? 10.289 9.983 9.664 1.00 70.88 98 GLN A N 1
ATOM 778 C CA . GLN A 1 98 ? 11.218 9.070 10.335 1.00 70.88 98 GLN A CA 1
ATOM 779 C C . GLN A 1 98 ? 10.983 9.171 11.834 1.00 70.88 98 GLN A C 1
ATOM 781 O O . GLN A 1 98 ? 11.559 10.025 12.502 1.00 70.88 98 GLN A O 1
ATOM 786 N N . ASN A 1 99 ? 10.082 8.340 12.353 1.00 75.88 99 ASN A N 1
ATOM 787 C CA . ASN A 1 99 ? 9.958 8.178 13.791 1.00 75.88 99 ASN A CA 1
ATOM 788 C C . ASN A 1 99 ? 10.710 6.899 14.185 1.00 75.88 99 ASN A C 1
ATOM 790 O O . ASN A 1 99 ? 10.227 5.812 13.867 1.00 75.88 99 ASN A O 1
ATOM 794 N N . PRO A 1 100 ? 11.859 7.001 14.877 1.00 69.38 100 PRO A N 1
ATOM 795 C CA . PRO A 1 100 ? 12.680 5.841 15.225 1.00 69.38 100 PRO A CA 1
ATOM 796 C C . PRO A 1 100 ? 11.947 4.849 16.139 1.00 69.38 100 PRO A C 1
ATOM 798 O O . PRO A 1 100 ? 12.303 3.678 16.187 1.00 69.38 100 PRO A O 1
ATOM 801 N N . ASN A 1 101 ? 10.878 5.280 16.816 1.00 77.25 101 ASN A N 1
ATOM 802 C CA . ASN A 1 101 ? 10.072 4.396 17.652 1.00 77.25 101 ASN A CA 1
ATOM 803 C C . ASN A 1 101 ? 9.156 3.464 16.844 1.00 77.25 101 ASN A C 1
ATOM 805 O O . ASN A 1 101 ? 8.581 2.556 17.431 1.00 77.25 101 ASN A O 1
ATOM 809 N N . GLN A 1 102 ? 8.985 3.663 15.530 1.00 73.06 102 GLN A N 1
ATOM 810 C CA . GLN A 1 102 ? 8.117 2.810 14.702 1.00 73.06 102 GLN A CA 1
ATOM 811 C C . GLN A 1 102 ? 8.600 1.356 14.687 1.00 73.06 102 GLN A C 1
ATOM 813 O O . GLN A 1 102 ? 7.789 0.440 14.830 1.00 73.06 102 GLN A O 1
ATOM 818 N N . SER A 1 103 ? 9.917 1.152 14.658 1.00 75.50 103 SER A N 1
ATOM 819 C CA . SER A 1 103 ? 10.526 -0.177 14.679 1.00 75.50 103 SER A CA 1
ATOM 820 C C . SER A 1 103 ? 10.233 -0.942 15.975 1.00 75.50 103 SER A C 1
ATOM 822 O O . SER A 1 103 ? 10.100 -2.162 15.940 1.00 75.50 103 SER A O 1
ATOM 824 N N . ASN A 1 104 ? 10.019 -0.247 17.101 1.00 78.69 104 ASN A N 1
ATOM 825 C CA . ASN A 1 104 ? 9.620 -0.878 18.369 1.00 78.69 104 ASN A CA 1
ATOM 826 C C . ASN A 1 104 ? 8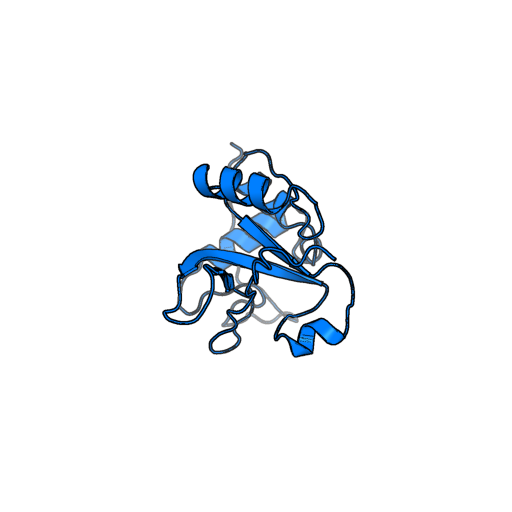.219 -1.508 18.300 1.00 78.69 104 ASN A C 1
ATOM 828 O O . ASN A 1 104 ? 7.910 -2.404 19.080 1.00 78.69 104 ASN A O 1
ATOM 832 N N . TYR A 1 105 ? 7.380 -1.054 17.366 1.00 77.06 105 TYR A N 1
ATOM 833 C CA . TYR A 1 105 ? 6.043 -1.594 17.113 1.00 77.06 105 TYR A CA 1
ATOM 834 C C . TYR A 1 105 ? 6.019 -2.577 15.930 1.00 77.06 105 TYR A C 1
ATOM 836 O O . TYR A 1 105 ? 4.945 -2.978 15.488 1.00 77.06 105 TYR A O 1
ATOM 844 N N . GLY A 1 106 ? 7.187 -2.950 15.389 1.00 77.75 106 GLY A N 1
ATOM 845 C CA . GLY A 1 106 ? 7.285 -3.775 14.183 1.00 77.75 106 GLY A CA 1
ATOM 846 C C . GLY A 1 106 ? 6.853 -3.047 12.907 1.00 77.75 106 GLY A C 1
ATOM 847 O O . GLY A 1 106 ? 6.460 -3.693 11.938 1.00 77.75 106 GLY A O 1
ATOM 848 N N . LEU A 1 107 ? 6.887 -1.709 12.913 1.00 82.56 107 LEU A N 1
ATOM 849 C CA . LEU A 1 107 ? 6.591 -0.880 11.750 1.00 82.56 107 LEU A CA 1
ATOM 850 C C . LEU A 1 107 ? 7.881 -0.287 11.180 1.00 82.56 107 LEU A C 1
ATOM 852 O O . LEU A 1 107 ? 8.675 0.331 11.883 1.00 82.56 107 LEU A O 1
ATOM 856 N N . GLU A 1 108 ? 8.042 -0.405 9.872 1.00 83.75 108 GLU A N 1
ATOM 857 C CA . GLU A 1 108 ? 9.060 0.297 9.104 1.00 83.75 108 GLU A CA 1
ATOM 858 C C . GLU A 1 108 ? 8.685 1.770 8.887 1.00 83.75 108 GLU A C 1
ATOM 860 O O . GLU A 1 108 ? 7.530 2.061 8.536 1.00 83.75 108 GLU A O 1
ATOM 865 N N . PRO A 1 109 ? 9.631 2.709 9.072 1.00 83.44 109 PRO A N 1
ATOM 866 C CA . PRO A 1 109 ? 9.434 4.124 8.790 1.00 83.44 109 PRO A CA 1
ATOM 867 C C . PRO A 1 109 ? 9.413 4.425 7.292 1.00 83.44 109 PRO A C 1
ATOM 869 O O . PRO A 1 109 ? 10.102 3.781 6.505 1.00 83.44 109 PRO A O 1
ATOM 872 N N . ARG A 1 110 ? 8.654 5.459 6.901 1.00 85.25 110 ARG A N 1
ATOM 873 C CA . ARG A 1 110 ? 8.448 5.862 5.494 1.00 85.25 110 ARG A CA 1
ATOM 874 C C . ARG A 1 110 ? 8.037 4.691 4.604 1.00 85.25 110 ARG A C 1
ATOM 876 O O . ARG A 1 110 ? 8.557 4.525 3.501 1.00 85.25 110 ARG A O 1
ATOM 883 N N . HIS A 1 111 ? 7.118 3.873 5.102 1.00 86.94 111 HIS A N 1
ATOM 884 C CA . HIS A 1 111 ? 6.765 2.631 4.446 1.00 86.94 111 HIS A CA 1
ATOM 885 C C . HIS A 1 111 ? 5.265 2.487 4.216 1.00 86.94 111 HIS A C 1
ATOM 887 O O . HIS A 1 111 ? 4.459 2.928 5.036 1.00 86.94 111 HIS A O 1
ATOM 893 N N . ALA A 1 112 ? 4.909 1.875 3.085 1.00 88.44 112 ALA A N 1
ATOM 894 C CA . ALA A 1 112 ? 3.536 1.626 2.670 1.00 88.44 112 ALA A CA 1
ATOM 895 C C . ALA A 1 112 ? 3.130 0.181 2.983 1.00 88.44 112 ALA A C 1
ATOM 897 O O . ALA A 1 112 ? 3.902 -0.756 2.802 1.00 88.44 112 ALA A O 1
ATOM 898 N N . TYR A 1 113 ? 1.888 0.004 3.415 1.00 89.44 113 TYR A N 1
ATOM 899 C CA . TYR A 1 113 ? 1.295 -1.270 3.793 1.00 89.44 113 TYR A CA 1
ATOM 900 C C . TYR A 1 113 ? -0.056 -1.423 3.102 1.00 89.44 113 TYR A C 1
ATOM 902 O O . TYR A 1 113 ? -0.791 -0.455 2.903 1.00 89.44 113 TYR A O 1
ATOM 910 N N . SER A 1 114 ? -0.420 -2.657 2.772 1.00 89.38 114 SER A N 1
ATOM 911 C CA . SER A 1 114 ? -1.777 -2.972 2.314 1.00 89.38 114 SER A CA 1
ATOM 912 C C . SER A 1 114 ? -2.671 -3.269 3.514 1.00 89.38 114 SER A C 1
ATOM 914 O O . SER A 1 114 ? -2.313 -4.121 4.330 1.00 89.38 114 SER A O 1
ATOM 916 N N . LEU A 1 115 ? -3.838 -2.629 3.614 1.00 90.19 115 LEU A N 1
ATOM 917 C CA . LEU A 1 115 ? -4.847 -3.020 4.597 1.00 90.19 115 LEU A CA 1
ATOM 918 C C . LEU A 1 115 ? -5.646 -4.197 4.032 1.00 90.19 115 LEU A C 1
ATOM 920 O O . LEU A 1 115 ? -6.368 -4.059 3.051 1.00 90.19 115 LEU A O 1
ATOM 924 N N . LEU A 1 116 ? -5.496 -5.373 4.641 1.00 88.00 116 LEU A N 1
ATOM 925 C CA . LEU A 1 116 ? -6.098 -6.609 4.142 1.00 88.00 116 LEU A CA 1
ATOM 926 C C . LEU A 1 116 ? -7.459 -6.900 4.759 1.00 88.00 116 LEU A C 1
ATOM 928 O O . LEU A 1 116 ? -8.327 -7.467 4.099 1.00 88.00 116 LEU A O 1
ATOM 932 N N . LYS A 1 117 ? -7.614 -6.631 6.059 1.00 87.44 117 LYS A N 1
ATOM 933 C CA . LYS A 1 117 ? -8.840 -6.980 6.778 1.00 87.44 117 LYS A CA 1
ATOM 934 C C . LYS A 1 117 ? -9.000 -6.183 8.061 1.00 87.44 117 LYS A C 1
ATOM 936 O O . LYS A 1 117 ? -8.015 -5.875 8.725 1.00 87.44 117 LYS A O 1
ATOM 941 N N . VAL A 1 118 ? -10.250 -5.939 8.430 1.00 88.81 118 VAL A N 1
ATOM 942 C CA . VAL A 1 118 ? -10.645 -5.342 9.705 1.00 88.81 118 VAL A CA 1
ATOM 943 C C . VAL A 1 118 ? -11.437 -6.370 10.505 1.00 88.81 118 VAL A C 1
ATOM 945 O O . VAL A 1 118 ? -12.256 -7.099 9.943 1.00 88.81 118 VAL A O 1
ATOM 948 N N . TYR A 1 119 ? -11.161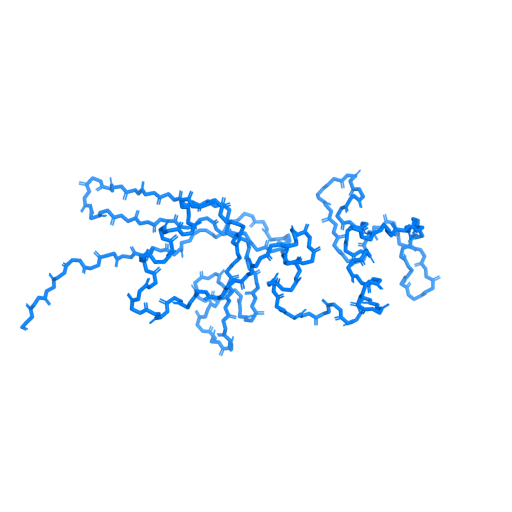 -6.458 11.802 1.00 86.69 119 TYR A N 1
ATOM 949 C CA . TYR A 1 119 ? -11.874 -7.322 12.737 1.00 86.69 119 TYR A CA 1
ATOM 950 C C . TYR A 1 119 ? -12.367 -6.496 13.917 1.00 86.69 119 TYR A C 1
ATOM 952 O O . TYR A 1 119 ? -11.569 -5.822 14.562 1.00 86.69 119 TYR A O 1
ATOM 960 N N . ASN A 1 120 ? -13.650 -6.607 14.240 1.00 85.19 120 ASN A N 1
ATOM 961 C CA . ASN A 1 120 ? -14.183 -6.115 15.505 1.00 85.19 120 ASN A CA 1
ATOM 962 C C . ASN A 1 120 ? -14.191 -7.283 16.489 1.00 85.19 120 ASN A C 1
ATOM 964 O O . ASN A 1 120 ? -14.741 -8.346 16.197 1.00 85.19 120 ASN A O 1
ATOM 968 N N . VAL A 1 121 ? -13.504 -7.111 17.613 1.00 83.62 121 VAL A N 1
ATOM 969 C CA . VAL A 1 121 ? -13.339 -8.140 18.636 1.00 83.62 121 VAL A CA 1
ATOM 970 C C . VAL A 1 121 ? -13.818 -7.578 19.963 1.00 83.62 121 VAL A C 1
ATOM 972 O O . VAL A 1 121 ? -13.443 -6.475 20.354 1.00 83.62 121 VAL A O 1
ATOM 975 N N . THR A 1 122 ? -14.606 -8.365 20.687 1.00 83.31 122 THR A N 1
ATOM 976 C CA . THR A 1 122 ? -15.053 -8.043 22.046 1.00 83.31 122 THR A CA 1
ATOM 977 C C . THR A 1 122 ? -14.484 -9.095 22.997 1.00 83.31 122 THR A C 1
ATOM 979 O O . THR A 1 122 ? -15.070 -10.168 23.145 1.00 83.31 122 THR A O 1
ATOM 982 N N . PRO A 1 123 ? -13.302 -8.864 23.597 1.00 77.25 123 PRO A N 1
ATOM 983 C CA . PRO A 1 123 ? -12.728 -9.817 24.538 1.00 77.25 123 PRO A CA 1
ATOM 984 C C . PRO A 1 123 ? -13.583 -9.910 25.808 1.00 77.25 123 PRO A C 1
ATOM 986 O O . PRO A 1 123 ? -14.109 -8.905 26.272 1.00 77.25 123 PRO A O 1
ATOM 989 N N . LEU A 1 124 ? -13.647 -11.095 26.424 1.00 72.62 124 LEU A N 1
ATOM 990 C CA . LEU A 1 124 ? -14.473 -11.379 27.614 1.00 72.62 124 LEU A CA 1
ATOM 991 C C . LEU A 1 124 ? -14.223 -10.439 28.812 1.00 72.62 124 LEU A C 1
ATOM 993 O O . LEU A 1 124 ? -15.070 -10.320 29.690 1.00 72.62 124 LEU A O 1
ATOM 997 N N . THR A 1 125 ? -13.061 -9.786 28.862 1.00 66.88 125 THR A N 1
ATOM 998 C CA . THR A 1 125 ? -12.615 -8.923 29.968 1.00 66.88 125 THR A CA 1
ATOM 999 C C . THR A 1 125 ? -12.330 -7.481 29.550 1.00 66.88 125 THR A C 1
ATOM 1001 O O . THR A 1 125 ? -11.940 -6.671 30.391 1.00 66.88 125 THR A O 1
ATOM 1004 N N . LYS A 1 126 ? -12.491 -7.135 28.267 1.00 67.50 126 LYS A N 1
ATOM 1005 C CA . LYS A 1 126 ? -12.140 -5.811 27.740 1.00 67.50 126 LYS A CA 1
ATOM 1006 C C . LYS A 1 126 ? -13.273 -5.211 26.918 1.00 67.50 126 LYS A C 1
ATOM 1008 O O . LYS A 1 126 ? -14.217 -5.878 26.512 1.00 67.50 126 LYS A O 1
ATOM 1013 N N . ARG A 1 127 ? -13.154 -3.905 26.686 1.00 74.62 127 ARG A N 1
ATOM 1014 C CA . ARG A 1 127 ? -14.019 -3.169 25.765 1.00 74.62 127 ARG A CA 1
ATOM 1015 C C . ARG A 1 127 ? -13.793 -3.645 24.333 1.00 74.62 127 ARG A C 1
ATOM 1017 O O . ARG A 1 127 ? -12.742 -4.199 24.010 1.00 74.62 127 ARG A O 1
ATOM 1024 N N . GLU A 1 128 ? -14.799 -3.415 23.500 1.00 78.31 128 GLU A N 1
ATOM 1025 C CA . GLU A 1 128 ? -14.730 -3.667 22.066 1.00 78.31 128 GLU A CA 1
ATOM 1026 C C . GLU A 1 128 ? -13.507 -2.973 21.451 1.00 78.31 128 GLU A C 1
ATOM 1028 O O . GLU A 1 128 ? -13.209 -1.812 21.745 1.00 78.31 128 GLU A O 1
ATOM 1033 N N . MET A 1 129 ? -12.783 -3.719 20.625 1.00 79.50 129 MET A N 1
ATOM 1034 C CA . MET A 1 129 ? -11.557 -3.287 19.972 1.00 79.50 129 MET A CA 1
ATOM 1035 C C . MET A 1 129 ? -11.607 -3.635 18.489 1.00 79.50 129 MET A C 1
ATOM 1037 O O . MET A 1 129 ? -11.974 -4.745 18.099 1.00 79.50 129 MET A O 1
ATOM 1041 N N . THR A 1 130 ? -11.182 -2.686 17.664 1.00 82.19 130 THR A N 1
ATOM 1042 C CA . THR A 1 130 ? -10.999 -2.892 16.228 1.00 82.19 130 THR A CA 1
ATOM 1043 C C . THR A 1 130 ? -9.539 -3.232 15.956 1.00 82.19 130 THR A C 1
ATOM 1045 O O . THR A 1 130 ? -8.631 -2.517 16.381 1.00 82.19 130 THR A O 1
ATOM 1048 N N . LEU A 1 131 ? -9.322 -4.335 15.245 1.00 84.88 131 LEU A N 1
ATOM 1049 C CA . LEU A 1 131 ? -8.021 -4.831 14.818 1.00 84.88 131 LEU A CA 1
ATOM 1050 C C . LEU A 1 131 ? -7.870 -4.708 13.305 1.00 84.88 131 LEU A C 1
ATOM 1052 O O . LEU A 1 131 ? -8.750 -5.116 12.543 1.00 84.88 131 LEU A O 1
ATOM 1056 N N . LEU A 1 132 ? -6.709 -4.218 12.876 1.00 86.69 132 LEU A N 1
ATOM 1057 C CA . LEU A 1 132 ? -6.353 -4.056 11.470 1.00 86.69 132 LEU A CA 1
ATOM 1058 C C . LEU A 1 132 ? -5.293 -5.081 11.069 1.00 86.69 132 LEU A C 1
ATOM 1060 O O . LEU A 1 132 ? -4.192 -5.100 11.615 1.00 86.69 132 LEU A O 1
ATOM 1064 N N . LYS A 1 133 ? -5.600 -5.927 10.084 1.00 87.25 133 LYS A N 1
ATOM 1065 C CA . LYS A 1 133 ? -4.614 -6.796 9.442 1.00 87.25 133 LYS A CA 1
ATOM 1066 C C . LYS A 1 133 ? -3.975 -6.052 8.284 1.00 87.25 133 LYS A C 1
ATOM 1068 O O . LYS A 1 133 ? -4.597 -5.904 7.233 1.00 87.25 133 LYS A O 1
ATOM 1073 N N . ILE A 1 134 ? -2.727 -5.647 8.470 1.00 87.25 134 ILE A N 1
ATOM 1074 C CA . ILE A 1 134 ? -1.907 -5.015 7.438 1.00 87.25 134 ILE A CA 1
ATOM 1075 C C . ILE A 1 134 ? -0.866 -5.998 6.894 1.00 87.25 134 ILE A C 1
ATOM 1077 O O . ILE A 1 134 ? -0.495 -6.965 7.561 1.00 87.25 134 ILE A O 1
ATOM 1081 N N . LYS A 1 135 ? -0.417 -5.774 5.658 1.00 84.00 135 LYS A N 1
ATOM 1082 C CA . LYS A 1 135 ? 0.659 -6.536 5.017 1.00 84.00 135 LYS A CA 1
ATOM 1083 C C . LYS A 1 135 ? 1.753 -5.594 4.545 1.00 84.00 135 LYS A C 1
ATOM 1085 O O . LYS A 1 135 ? 1.473 -4.620 3.849 1.00 84.00 135 LYS A O 1
ATOM 1090 N N . ILE A 1 136 ? 2.986 -5.941 4.897 1.00 82.19 136 ILE A N 1
ATOM 1091 C CA . ILE A 1 136 ? 4.191 -5.299 4.382 1.00 82.19 136 ILE A CA 1
ATOM 1092 C C . ILE A 1 136 ? 4.505 -5.894 2.991 1.00 82.19 136 ILE A C 1
ATOM 1094 O O . ILE A 1 136 ? 4.404 -7.115 2.837 1.00 82.19 136 ILE A O 1
ATOM 1098 N N . PRO A 1 137 ? 4.848 -5.084 1.974 1.00 72.75 137 PRO A N 1
ATOM 1099 C CA . PRO A 1 137 ? 5.183 -5.562 0.629 1.00 72.75 137 PRO A CA 1
ATOM 1100 C C . PRO A 1 137 ? 6.401 -6.499 0.518 1.00 72.75 137 PRO A C 1
ATOM 1102 O O . PRO A 1 137 ? 6.465 -7.269 -0.436 1.00 72.75 137 PRO A O 1
ATOM 1105 N N . TRP A 1 138 ? 7.346 -6.477 1.467 1.00 73.44 138 TRP A N 1
ATOM 1106 C CA . TRP A 1 138 ? 8.544 -7.335 1.438 1.00 73.44 138 TRP A CA 1
ATOM 1107 C C . TRP A 1 138 ? 8.271 -8.736 2.004 1.00 73.44 138 TRP A C 1
ATOM 1109 O O . TRP A 1 138 ? 7.480 -8.907 2.936 1.00 73.44 138 TRP A O 1
ATOM 1119 N N . GLU A 1 139 ? 8.993 -9.740 1.497 1.00 54.59 139 GLU A N 1
ATOM 1120 C CA . GLU A 1 139 ? 9.037 -11.088 2.078 1.00 54.59 139 GLU A CA 1
ATOM 1121 C C . GLU A 1 139 ? 9.798 -11.082 3.414 1.00 54.59 139 GLU A C 1
ATOM 1123 O O . GLU A 1 139 ? 10.968 -11.453 3.485 1.00 54.59 139 GLU A O 1
ATOM 1128 N N . ILE A 1 140 ? 9.132 -10.697 4.503 1.00 50.91 140 ILE A N 1
ATOM 1129 C CA . ILE A 1 140 ? 9.593 -11.031 5.854 1.00 50.91 140 ILE A CA 1
ATOM 1130 C C . ILE A 1 140 ? 8.627 -12.065 6.432 1.00 50.91 140 ILE A C 1
ATOM 1132 O O . ILE A 1 140 ? 7.408 -11.878 6.447 1.00 50.91 140 ILE A O 1
ATOM 1136 N N . LYS A 1 141 ? 9.194 -13.205 6.845 1.00 37.69 141 LYS A N 1
ATOM 1137 C CA . LYS A 1 141 ? 8.499 -14.348 7.445 1.00 37.69 141 LYS A CA 1
ATOM 1138 C C . LYS A 1 141 ? 7.526 -13.870 8.528 1.00 37.69 141 LYS A C 1
ATOM 1140 O O . LY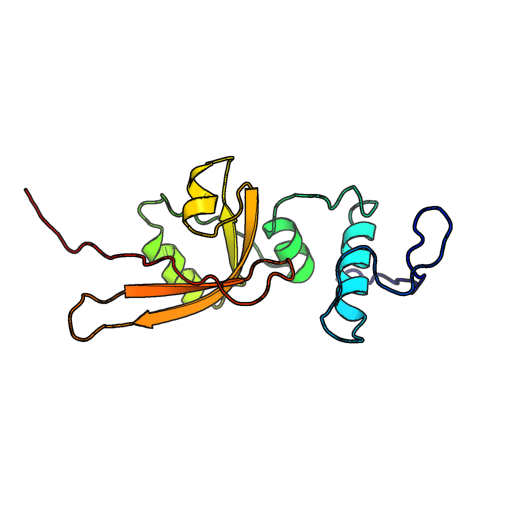S A 1 141 ? 7.956 -13.287 9.509 1.00 37.69 141 LYS A O 1
ATOM 1145 N N . ASN A 1 142 ? 6.248 -14.199 8.349 1.00 36.28 142 ASN A N 1
ATOM 1146 C CA . ASN A 1 142 ? 5.199 -14.221 9.369 1.00 36.28 142 ASN A CA 1
ATOM 1147 C C . ASN A 1 142 ? 5.114 -13.010 10.318 1.00 36.28 142 ASN A C 1
ATOM 1149 O O . ASN A 1 142 ? 5.695 -13.007 11.394 1.00 36.28 142 ASN A O 1
ATOM 1153 N N . GLY A 1 143 ? 4.190 -12.106 9.987 1.00 39.00 143 GLY A N 1
ATOM 1154 C CA . GLY A 1 143 ? 3.292 -11.496 10.968 1.00 39.00 143 GLY A CA 1
ATOM 1155 C C . GLY A 1 143 ? 3.782 -10.225 11.657 1.00 39.00 143 GLY A C 1
ATOM 1156 O O . GLY A 1 143 ? 4.609 -10.284 12.550 1.00 39.00 143 GLY A O 1
ATOM 1157 N N . ILE A 1 144 ? 3.109 -9.112 11.363 1.00 39.47 144 ILE A N 1
ATOM 1158 C CA . ILE A 1 144 ? 2.728 -8.129 12.380 1.00 39.47 144 ILE A CA 1
ATOM 1159 C C . ILE A 1 144 ? 1.269 -7.740 12.103 1.00 39.47 144 ILE A C 1
ATOM 1161 O O . ILE A 1 144 ? 0.937 -7.112 11.100 1.00 39.47 144 ILE A O 1
ATOM 1165 N N . VAL A 1 145 ? 0.381 -8.161 12.999 1.00 39.97 145 VAL A N 1
ATOM 1166 C CA . VAL A 1 145 ? -0.839 -7.424 13.331 1.00 39.97 145 VAL A CA 1
ATOM 1167 C C . VAL A 1 145 ? -0.593 -6.934 14.739 1.00 39.97 145 VAL A C 1
ATOM 1169 O O . VAL A 1 145 ? -0.290 -7.771 15.577 1.00 39.97 145 VAL A O 1
ATOM 1172 N N . ILE A 1 146 ? -0.701 -5.629 14.967 1.00 40.19 146 ILE A N 1
ATOM 1173 C CA . ILE A 1 146 ? -1.329 -4.991 16.131 1.00 40.19 146 ILE A CA 1
ATOM 1174 C C . ILE A 1 146 ? -1.248 -3.485 15.844 1.00 40.19 146 ILE A C 1
ATOM 1176 O O . ILE A 1 146 ? -0.237 -2.839 16.087 1.00 40.19 146 ILE A O 1
ATOM 1180 N N . GLU A 1 147 ? -2.335 -2.912 15.339 1.00 35.41 147 GLU A N 1
ATOM 1181 C CA . GLU A 1 147 ? -2.770 -1.639 15.902 1.00 35.41 147 GLU A CA 1
ATOM 1182 C C . GLU A 1 147 ? -4.048 -1.975 16.667 1.00 35.41 147 GLU A C 1
ATOM 1184 O O . GLU A 1 147 ? -5.076 -2.327 16.084 1.00 35.41 147 GLU A O 1
ATOM 1189 N N . VAL A 1 148 ? -3.937 -2.007 17.994 1.00 32.31 148 VAL A N 1
ATOM 1190 C CA . VAL A 1 148 ? -5.100 -1.991 18.874 1.00 32.31 148 VAL A CA 1
ATOM 1191 C C . VAL A 1 148 ? -5.533 -0.534 18.894 1.00 32.31 148 VAL A C 1
ATOM 1193 O O . VAL A 1 148 ? -4.903 0.287 19.558 1.00 32.31 148 VAL A O 1
ATOM 1196 N N . MET A 1 149 ? -6.597 -0.190 18.170 1.00 34.06 149 MET A N 1
ATOM 1197 C CA . MET A 1 149 ? -7.313 1.039 18.496 1.00 34.06 149 MET A CA 1
ATOM 1198 C C . MET A 1 149 ? -8.048 0.797 19.815 1.00 34.06 149 MET A C 1
ATOM 1200 O O . MET A 1 149 ? -9.192 0.347 19.838 1.00 34.06 149 MET A O 1
ATOM 1204 N N . GLU A 1 150 ? -7.363 1.043 20.933 1.00 27.44 150 GLU A N 1
ATOM 1205 C CA . GLU A 1 150 ? -7.964 0.976 22.260 1.00 27.44 150 GLU A CA 1
ATOM 1206 C C . GLU A 1 150 ? -8.925 2.163 22.406 1.00 27.44 150 GLU A C 1
ATOM 1208 O O . GLU A 1 150 ? -8.530 3.318 22.590 1.00 27.44 150 GLU A O 1
ATOM 1213 N N . VAL A 1 151 ? -10.224 1.888 22.277 1.00 31.39 151 VAL A N 1
ATOM 1214 C CA . VAL A 1 151 ? -11.273 2.880 22.500 1.00 31.39 151 VAL A CA 1
ATOM 1215 C C . VAL A 1 151 ? -11.372 3.139 24.005 1.00 31.39 151 VAL A C 1
ATOM 1217 O O . VAL A 1 151 ? -12.057 2.433 24.748 1.00 31.39 151 VAL A O 1
ATOM 1220 N N . HIS A 1 152 ? -10.676 4.176 24.472 1.00 27.05 152 HIS A N 1
ATOM 1221 C CA . HIS A 1 152 ? -10.884 4.726 25.807 1.00 27.05 152 HIS A CA 1
ATOM 1222 C C . HIS A 1 152 ? -12.273 5.379 25.868 1.00 27.05 152 HIS A C 1
ATOM 1224 O O . HIS A 1 152 ? -12.445 6.552 25.548 1.00 27.05 152 HIS A O 1
ATOM 1230 N N . TYR A 1 153 ? -13.290 4.621 26.289 1.00 32.03 153 TYR A N 1
ATOM 1231 C CA . TYR A 1 153 ? -14.515 5.218 26.817 1.00 32.03 153 TYR A CA 1
ATOM 1232 C C . TYR A 1 153 ? -14.166 5.940 28.125 1.00 32.03 153 TYR A C 1
ATOM 1234 O O . TYR A 1 153 ? -13.899 5.288 29.134 1.00 32.03 153 TYR A O 1
ATOM 1242 N N . GLY A 1 154 ? -14.131 7.269 28.060 1.00 29.80 154 GLY A N 1
ATOM 1243 C CA . GLY A 1 154 ? -14.276 8.220 29.162 1.00 29.80 154 GLY A CA 1
ATOM 1244 C C . GLY A 1 154 ? -13.584 7.908 30.494 1.00 29.80 154 GLY A C 1
ATOM 1245 O O . GLY A 1 154 ? -14.052 7.085 31.275 1.00 29.80 154 GLY A O 1
ATOM 1246 N N . GLN A 1 155 ? -12.618 8.746 30.855 1.00 25.30 155 GLN A N 1
ATOM 1247 C CA . GLN A 1 155 ? -12.701 9.404 32.155 1.00 25.30 155 GLN A CA 1
ATOM 1248 C C . GLN A 1 155 ? -12.812 10.904 31.899 1.00 25.30 155 GLN A C 1
ATOM 1250 O O . GLN A 1 155 ? -11.867 11.546 31.452 1.00 25.30 155 GLN A O 1
ATOM 1255 N N . LYS A 1 156 ? -14.017 11.435 32.135 1.00 31.42 156 LYS A N 1
ATOM 1256 C CA . LYS A 1 156 ? -14.166 12.833 32.532 1.00 31.42 156 LYS A CA 1
ATOM 1257 C C . LYS A 1 156 ? -13.359 13.002 33.821 1.00 31.42 156 LYS A C 1
ATOM 1259 O O . LYS A 1 156 ? -13.589 12.237 34.759 1.00 31.42 156 LYS A O 1
ATOM 1264 N N . ILE A 1 157 ? -12.452 13.970 33.838 1.00 33.78 157 ILE A N 1
ATOM 1265 C CA . ILE A 1 157 ? -12.096 14.694 35.060 1.00 33.78 157 ILE A CA 1
ATOM 1266 C C . ILE A 1 157 ? -12.849 16.017 34.981 1.00 33.78 157 ILE A C 1
ATOM 1268 O O . ILE A 1 157 ? -12.871 16.583 33.862 1.00 33.78 157 ILE A O 1
#

InterPro domains:
  IPR001300 Peptidase C2, calpain, catalytic domain [PF00648] (18-139)
  IPR001300 Peptidase C2, calpain, catalytic domain [PS50203] (1-138)
  IPR022684 Peptidase C2, calpain family [PTHR10183] (19-139)

Radius of gyration: 19.42 Å; chains: 1; bounding box: 44×34×60 Å

Sequence (157 aa):
MKNYVLLDYVQMVNGKFQDNPVFSKNAGLELWVVLLEKAQAKMNIDYTDIVGGDPREVIKSITGEPTWILFTKSVDFKQQFSEYLDMKCVMTSGTFGQNPNQSNYGLEPRHAYSLLKVYNVTPLTKREMTLLKIKIPWEIKNGIVIEVMEVHYGQKI

Secondary structure (DSSP, 8-state):
--------PPPEETTEE-SS-SS---SSS--HHHHHHHHHHHHTSSSSTTSS--HHHHHHHHH-S------TT-TTHHHHHHHHHHTT---EEE--S--GGGGGGT--TT-EEEEEEEEEE--TTS--EEEEEEE-SS--SS-----EE--------

Organism: Paramecium primaurelia (NCBI:txid5886)